Protein AF-A0A1N6FRN6-F1 (afdb_monomer_lite)

Sequence (161 aa):
MKNYMFVLVLFGLIVSCGPSDRQEEKLKDLIAEWKNTSEKVADLSEQLGNQMYLLETKKEENGTTEMIPIRFQGEESNCETAYKTLREDIDEFIAVWKENSLKVDQLTNNMAIGKWTVEDDENLKALDLEVKERDVDIEQWLNQLEELKENCGINTDSSNS

Secondary structure (DSSP, 8-state):
--------------------HHHHHHHHHHHHHHHHHHHHHHHHHHHHHHHHHHHHHHHHHTT-----EEEETTEEEEHHHHHHHHHHHHHHHHHHHHHHHHHHHHHHHHHHTT---HHHHHHHHHHHHHHHHHHHHHHHHHHHHHHHHHHTT--------

Radius of gyration: 25.28 Å; chains: 1; bounding box: 98×22×58 Å

pLDDT: mean 85.56, std 17.91, range [32.53, 97.81]

Foldseek 3Di:
DDDDDDPPPPPPPPVLPFDDPVLVVLLVVLVVLLVVLVVLLVVLLVLLVVLLVLLVVVCVVVVHPDFAWFQAPNHIDTLNVLSVVLNVVSVVVVVVSVVLVVLSVVLVVCNVVRNDDPVSVVSSVVSVVVSVVSVVVSVVSVVRSVVSCVRSVVDPPPPDD

Structure (mmCIF, N/CA/C/O backbone):
data_AF-A0A1N6FRN6-F1
#
_entry.id   AF-A0A1N6FRN6-F1
#
loop_
_atom_site.group_PDB
_atom_site.id
_atom_site.type_symbol
_atom_site.label_atom_id
_atom_site.label_alt_id
_atom_site.label_comp_id
_atom_site.label_asym_id
_atom_site.label_entity_id
_atom_site.label_seq_id
_atom_site.pdbx_PDB_ins_code
_atom_site.Cartn_x
_atom_site.Cartn_y
_atom_site.Cartn_z
_atom_site.occupancy
_atom_site.B_iso_or_equiv
_atom_site.auth_seq_id
_atom_site.auth_comp_id
_atom_site.auth_asym_id
_atom_site.auth_atom_id
_atom_site.pdbx_PDB_model_num
ATOM 1 N N . MET A 1 1 ? 64.580 -2.198 -25.293 1.00 41.72 1 MET A N 1
ATOM 2 C CA . MET A 1 1 ? 63.717 -1.505 -26.273 1.00 41.72 1 MET A CA 1
ATOM 3 C C . MET A 1 1 ? 62.300 -2.018 -26.095 1.00 41.72 1 MET A C 1
ATOM 5 O O . MET A 1 1 ? 62.121 -3.217 -25.944 1.00 41.72 1 MET A O 1
ATOM 9 N N . LYS A 1 2 ? 61.354 -1.083 -25.974 1.00 39.62 2 LYS A N 1
ATOM 10 C CA . LYS A 1 2 ? 59.921 -1.296 -25.731 1.00 39.62 2 LYS A CA 1
ATOM 11 C C . LYS A 1 2 ? 59.286 -2.051 -26.905 1.00 39.62 2 LYS A C 1
ATOM 13 O O . LYS A 1 2 ? 59.706 -1.811 -28.030 1.00 39.62 2 LYS A O 1
ATOM 18 N N . ASN A 1 3 ? 58.308 -2.914 -26.622 1.00 41.12 3 ASN A N 1
ATOM 19 C CA . ASN A 1 3 ? 57.075 -3.106 -27.403 1.00 41.12 3 ASN A CA 1
ATOM 20 C C . ASN A 1 3 ? 56.287 -4.289 -26.832 1.00 41.12 3 ASN A C 1
ATOM 22 O O . ASN A 1 3 ? 56.287 -5.388 -27.374 1.00 41.12 3 ASN A O 1
ATOM 26 N N . TYR A 1 4 ? 55.591 -4.036 -25.730 1.00 48.34 4 TYR A N 1
ATOM 27 C CA . TYR A 1 4 ? 54.343 -4.727 -25.462 1.00 48.34 4 TYR A CA 1
ATOM 28 C C . TYR A 1 4 ? 53.267 -3.669 -25.349 1.00 48.34 4 TYR A C 1
ATOM 30 O O . TYR A 1 4 ? 53.474 -2.649 -24.693 1.00 48.34 4 TYR A O 1
ATOM 38 N N . MET A 1 5 ? 52.156 -3.974 -26.007 1.00 38.47 5 MET A N 1
ATOM 39 C CA . MET A 1 5 ? 50.782 -3.653 -25.641 1.00 38.47 5 MET A CA 1
ATOM 40 C C . MET A 1 5 ? 50.040 -3.146 -26.872 1.00 38.47 5 MET A C 1
ATOM 42 O O . MET A 1 5 ? 50.035 -1.965 -27.206 1.00 38.47 5 MET A O 1
ATOM 46 N N . PHE A 1 6 ? 49.433 -4.114 -27.559 1.00 43.31 6 PHE A N 1
ATOM 47 C CA . PHE A 1 6 ? 48.294 -3.893 -28.432 1.00 43.31 6 PHE A CA 1
ATOM 48 C C . PHE A 1 6 ? 47.250 -3.093 -27.653 1.00 43.31 6 PHE A C 1
ATOM 50 O O . PHE A 1 6 ? 46.587 -3.619 -26.762 1.00 43.31 6 PHE A O 1
ATOM 57 N N . VAL A 1 7 ? 47.124 -1.813 -27.977 1.00 45.44 7 VAL A N 1
ATOM 58 C CA . VAL A 1 7 ? 45.988 -1.008 -27.556 1.00 45.44 7 VAL A CA 1
ATOM 59 C C . VAL A 1 7 ? 44.886 -1.252 -28.585 1.00 45.44 7 VAL A C 1
ATOM 61 O O . VAL A 1 7 ? 44.817 -0.595 -29.620 1.00 45.44 7 VAL A O 1
ATOM 64 N N . LEU A 1 8 ? 44.039 -2.244 -28.312 1.00 45.78 8 LEU A N 1
ATOM 65 C CA . LEU A 1 8 ? 42.718 -2.354 -28.922 1.00 45.78 8 LEU A CA 1
ATOM 66 C C . LEU A 1 8 ? 41.799 -1.355 -28.207 1.00 45.78 8 LEU A C 1
ATOM 68 O O . LEU A 1 8 ? 41.116 -1.701 -27.247 1.00 45.78 8 LEU A O 1
ATOM 72 N N . VAL A 1 9 ? 41.797 -0.095 -28.656 1.00 49.19 9 VAL A N 1
ATOM 73 C CA . VAL A 1 9 ? 40.682 0.816 -28.361 1.00 49.19 9 VAL A CA 1
ATOM 74 C C . VAL A 1 9 ? 39.540 0.440 -29.299 1.00 49.19 9 VAL A C 1
ATOM 76 O O . VAL A 1 9 ? 39.428 0.952 -30.407 1.00 49.19 9 VAL A O 1
ATOM 79 N N . LEU A 1 10 ? 38.708 -0.493 -28.850 1.00 46.06 10 LEU A N 1
ATOM 80 C CA . LEU A 1 10 ? 37.373 -0.739 -29.393 1.00 46.06 10 LEU A CA 1
ATOM 81 C C . LEU A 1 10 ? 36.371 -0.744 -28.230 1.00 46.06 10 LEU A C 1
ATOM 83 O O . LEU A 1 10 ? 35.651 -1.705 -27.998 1.00 46.06 10 LEU A O 1
ATOM 87 N N . PHE A 1 11 ? 36.347 0.355 -27.474 1.00 52.31 11 PHE A N 1
ATOM 88 C CA . PHE A 1 11 ? 35.218 0.724 -26.620 1.00 52.31 11 PHE A CA 1
ATOM 89 C C . PHE A 1 11 ? 34.587 1.970 -27.228 1.00 52.31 11 PHE A C 1
ATOM 91 O O . PHE A 1 11 ? 35.121 3.069 -27.106 1.00 52.31 11 PHE A O 1
ATOM 98 N N . GLY A 1 12 ? 33.493 1.779 -27.957 1.00 47.41 12 GLY A N 1
ATOM 99 C CA . GLY A 1 12 ? 32.811 2.887 -28.621 1.00 47.41 12 GLY A CA 1
ATOM 100 C C . GLY A 1 12 ? 31.805 2.488 -29.691 1.00 47.41 12 GLY A C 1
ATOM 101 O O . GLY A 1 12 ? 31.543 3.275 -30.589 1.00 47.41 12 GLY A O 1
ATOM 102 N N . LEU A 1 13 ? 31.244 1.283 -29.621 1.00 40.06 13 LEU A N 1
ATOM 103 C CA . LEU A 1 13 ? 29.972 0.980 -30.266 1.00 40.06 13 LEU A CA 1
ATOM 104 C C . LEU A 1 13 ? 28.983 0.725 -29.136 1.00 40.06 13 LEU A C 1
ATOM 106 O O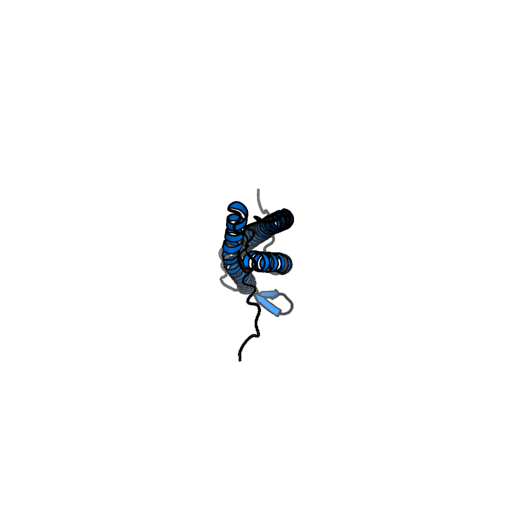 . LEU A 1 13 ? 28.648 -0.415 -28.829 1.00 40.06 13 LEU A O 1
ATOM 110 N N . ILE A 1 14 ? 28.558 1.807 -28.475 1.00 50.56 14 ILE A N 1
ATOM 111 C CA . ILE A 1 14 ? 27.285 1.790 -27.755 1.00 50.56 14 ILE A CA 1
ATOM 112 C C . ILE A 1 14 ? 26.255 1.684 -28.871 1.00 50.56 14 ILE A C 1
ATOM 114 O O . ILE A 1 14 ? 25.822 2.681 -29.447 1.00 50.56 14 ILE A O 1
ATOM 118 N N . VAL A 1 15 ? 25.966 0.451 -29.275 1.00 47.38 15 VAL A N 1
ATOM 119 C CA . VAL A 1 15 ? 24.797 0.169 -30.083 1.00 47.38 15 VAL A CA 1
ATOM 120 C C . VAL A 1 15 ? 23.640 0.531 -29.163 1.00 47.38 15 VAL A C 1
ATOM 122 O O . VAL A 1 15 ? 23.282 -0.227 -28.270 1.00 47.38 15 VAL A O 1
ATOM 125 N N . SER A 1 16 ? 23.143 1.756 -29.319 1.00 46.19 16 SER A N 1
ATOM 126 C CA . SER A 1 16 ? 21.850 2.222 -28.831 1.00 46.19 16 SER A CA 1
ATOM 127 C C . SER A 1 16 ? 20.770 1.395 -29.539 1.00 46.19 16 SER A C 1
ATOM 129 O O . SER A 1 16 ? 20.013 1.903 -30.362 1.00 46.19 16 SER A O 1
ATOM 131 N N . CYS A 1 17 ? 20.749 0.088 -29.282 1.00 62.12 17 CYS A N 1
ATOM 132 C CA . CYS A 1 17 ? 19.534 -0.687 -29.400 1.00 62.12 17 CYS A CA 1
ATOM 133 C C . CYS A 1 17 ? 18.620 -0.121 -28.319 1.00 62.12 17 CYS A C 1
ATOM 135 O O . CYS A 1 17 ? 19.016 -0.068 -27.155 1.00 62.12 17 CYS A O 1
ATOM 137 N N . GLY A 1 18 ? 17.452 0.375 -28.721 1.00 66.31 18 GLY A N 1
ATOM 138 C CA . GLY A 1 18 ? 16.421 0.764 -27.769 1.00 66.31 18 GLY A CA 1
ATOM 139 C C . GLY A 1 18 ? 16.031 -0.407 -26.853 1.00 66.31 18 GLY A C 1
ATOM 140 O O . GLY A 1 18 ? 16.562 -1.516 -26.993 1.00 66.31 18 GLY A O 1
ATOM 141 N N . PRO A 1 19 ? 15.103 -0.169 -25.920 1.00 83.00 19 PRO A N 1
ATOM 142 C CA . PRO A 1 19 ? 14.594 -1.211 -25.048 1.00 83.00 19 PRO A CA 1
ATOM 143 C C . PRO A 1 19 ? 14.162 -2.440 -25.852 1.00 83.00 19 PRO A C 1
ATOM 145 O O . PRO A 1 19 ? 13.591 -2.328 -26.937 1.00 83.00 19 PRO A O 1
ATOM 148 N N . SER A 1 20 ? 14.462 -3.619 -25.322 1.00 89.31 20 SER A N 1
ATOM 149 C CA . SER A 1 20 ? 14.006 -4.881 -25.901 1.00 89.31 20 SER A CA 1
ATOM 150 C C . SER A 1 20 ? 12.528 -5.127 -25.596 1.00 89.31 20 SER A C 1
ATOM 152 O O . SER A 1 20 ? 12.051 -4.746 -24.528 1.00 89.31 20 SER A O 1
ATOM 154 N N . ASP A 1 21 ? 11.840 -5.879 -26.459 1.00 90.75 21 ASP A N 1
ATOM 155 C CA . ASP A 1 21 ? 10.442 -6.294 -26.244 1.00 90.75 21 ASP A CA 1
ATOM 156 C C . ASP A 1 21 ? 10.233 -6.945 -24.865 1.00 90.75 21 ASP A C 1
ATOM 158 O O . ASP A 1 21 ? 9.223 -6.731 -24.202 1.00 90.75 21 ASP A O 1
ATOM 162 N N . ARG A 1 22 ? 11.234 -7.694 -24.383 1.00 90.94 22 ARG A N 1
ATOM 163 C CA . ARG A 1 22 ? 11.207 -8.321 -23.056 1.00 90.94 22 ARG A CA 1
ATOM 164 C C . ARG A 1 22 ? 11.246 -7.302 -21.913 1.00 90.94 22 ARG A C 1
ATOM 166 O O . ARG A 1 22 ? 10.676 -7.559 -20.857 1.00 90.94 22 ARG A O 1
ATOM 173 N N . GLN A 1 23 ? 11.976 -6.199 -22.068 1.00 92.38 23 GLN A N 1
ATOM 174 C CA . GLN A 1 23 ? 11.991 -5.120 -21.074 1.00 92.38 23 GLN A CA 1
ATOM 175 C C . GLN A 1 23 ? 10.663 -4.362 -21.095 1.00 92.38 23 GLN A C 1
ATOM 177 O O . GLN A 1 23 ? 10.143 -4.030 -20.034 1.00 92.38 23 GLN A O 1
ATOM 182 N N . GLU A 1 24 ? 10.090 -4.152 -22.281 1.00 94.06 24 GLU A N 1
ATOM 183 C CA . GLU A 1 24 ? 8.776 -3.528 -22.432 1.00 94.06 24 GLU A CA 1
ATOM 184 C C . GLU A 1 24 ? 7.666 -4.362 -21.777 1.00 94.06 24 GLU A C 1
ATOM 186 O O . GLU A 1 24 ? 6.850 -3.819 -21.037 1.00 94.06 24 GLU A O 1
ATOM 191 N N . GLU A 1 25 ? 7.653 -5.679 -21.999 1.00 95.69 25 GLU A N 1
ATOM 192 C CA . GLU A 1 25 ? 6.685 -6.600 -21.390 1.00 95.69 25 GLU A CA 1
ATOM 193 C C . GLU A 1 25 ? 6.770 -6.579 -19.860 1.00 95.69 25 GLU A C 1
ATOM 195 O O . GLU A 1 25 ? 5.774 -6.328 -19.191 1.00 95.69 25 GLU A O 1
ATOM 200 N N . LYS A 1 26 ? 7.978 -6.705 -19.300 1.00 95.81 26 LYS A N 1
ATOM 201 C CA . LYS A 1 26 ? 8.175 -6.639 -17.845 1.00 95.81 26 LYS A CA 1
ATOM 202 C C . LYS A 1 26 ? 7.732 -5.317 -17.234 1.00 95.81 26 LYS A C 1
ATOM 204 O O . LYS A 1 26 ? 7.206 -5.305 -16.128 1.00 95.81 26 LYS A O 1
ATOM 209 N N . LEU A 1 27 ? 7.983 -4.200 -17.916 1.00 97.19 27 LEU A N 1
ATOM 210 C CA . LEU A 1 27 ? 7.545 -2.898 -17.429 1.00 97.19 27 LEU A CA 1
ATOM 211 C C . LEU A 1 27 ? 6.017 -2.774 -17.475 1.00 97.19 27 LEU A C 1
ATOM 213 O O . LEU A 1 27 ? 5.434 -2.205 -16.559 1.00 97.19 27 LEU A O 1
ATOM 217 N N . LYS A 1 28 ? 5.358 -3.324 -18.502 1.00 97.25 28 LYS A N 1
ATOM 218 C CA . LYS A 1 28 ? 3.889 -3.377 -18.564 1.00 97.25 28 LYS A CA 1
ATOM 219 C C . LYS A 1 28 ? 3.305 -4.198 -17.420 1.00 97.25 28 LYS A C 1
ATOM 221 O O . LYS A 1 28 ? 2.354 -3.732 -16.795 1.00 97.25 28 LYS A O 1
ATOM 226 N N . ASP A 1 29 ? 3.886 -5.362 -17.141 1.00 97.44 29 ASP A N 1
ATOM 227 C CA . ASP A 1 29 ? 3.473 -6.210 -16.020 1.00 97.44 29 ASP A CA 1
ATOM 228 C C . ASP A 1 29 ? 3.653 -5.464 -14.694 1.00 97.44 29 ASP A C 1
ATOM 230 O O . ASP A 1 29 ? 2.690 -5.328 -13.940 1.00 97.44 29 ASP A O 1
ATOM 234 N N . LEU A 1 30 ? 4.828 -4.857 -14.470 1.00 97.56 30 LEU A N 1
ATOM 235 C CA . LEU A 1 30 ? 5.083 -4.035 -13.286 1.00 97.56 30 LEU A CA 1
ATOM 236 C C . LEU A 1 30 ? 4.042 -2.919 -13.135 1.00 97.56 30 LEU A C 1
ATOM 238 O O . LEU A 1 30 ? 3.500 -2.743 -12.053 1.00 97.56 30 LEU A O 1
ATOM 242 N N . ILE A 1 31 ? 3.741 -2.159 -14.194 1.00 97.81 31 ILE A N 1
ATOM 243 C CA . ILE A 1 31 ? 2.757 -1.063 -14.139 1.00 97.81 31 ILE A CA 1
ATOM 244 C C . ILE A 1 31 ? 1.364 -1.588 -13.773 1.00 97.81 31 ILE A C 1
ATOM 246 O O . ILE A 1 31 ? 0.641 -0.941 -13.012 1.00 97.81 31 ILE A O 1
ATOM 250 N N . ALA A 1 32 ? 0.969 -2.740 -14.319 1.00 97.44 32 ALA A N 1
ATOM 251 C CA . ALA A 1 32 ? -0.323 -3.344 -14.026 1.00 97.44 32 ALA A CA 1
ATOM 252 C C . ALA A 1 32 ? -0.418 -3.779 -12.557 1.00 97.44 32 ALA A C 1
ATOM 254 O O . ALA A 1 32 ? -1.399 -3.445 -11.888 1.00 97.44 32 ALA A O 1
ATOM 255 N N . GLU A 1 33 ? 0.606 -4.466 -12.046 1.00 96.56 33 GLU A N 1
ATOM 256 C CA . GLU A 1 33 ? 0.661 -4.875 -10.642 1.00 96.56 33 GLU A CA 1
ATOM 257 C C . GLU A 1 33 ? 0.735 -3.650 -9.714 1.00 96.56 33 GLU A C 1
ATOM 259 O O . GLU A 1 33 ? -0.054 -3.543 -8.780 1.00 96.56 33 GLU A O 1
ATOM 264 N N . TRP A 1 34 ? 1.568 -2.655 -10.038 1.00 97.31 34 TRP A N 1
ATOM 265 C CA . TRP A 1 34 ? 1.696 -1.407 -9.278 1.00 97.31 34 TRP A CA 1
ATOM 266 C C . TRP A 1 34 ? 0.363 -0.672 -9.145 1.00 97.31 34 TRP A C 1
ATOM 268 O O . TRP A 1 34 ? -0.001 -0.197 -8.065 1.00 97.31 34 TRP A O 1
ATOM 278 N N . LYS A 1 35 ? -0.394 -0.585 -10.245 1.00 96.44 35 LYS A N 1
ATOM 279 C CA . LYS A 1 35 ? -1.727 0.018 -10.251 1.00 96.44 35 LYS A CA 1
ATOM 280 C C . LYS A 1 35 ? -2.691 -0.762 -9.357 1.00 96.44 35 LYS A C 1
ATOM 282 O O . LYS A 1 35 ? -3.388 -0.148 -8.557 1.00 96.44 35 LYS A O 1
ATOM 287 N N . ASN A 1 36 ? -2.707 -2.087 -9.469 1.00 96.38 36 ASN A N 1
ATOM 288 C CA . ASN A 1 36 ? -3.558 -2.947 -8.649 1.00 96.38 36 ASN A CA 1
ATOM 289 C C . ASN A 1 36 ? -3.251 -2.787 -7.149 1.00 96.38 36 ASN A C 1
ATOM 291 O O . ASN A 1 36 ? -4.156 -2.555 -6.353 1.00 96.38 36 ASN A O 1
ATOM 295 N N . THR A 1 37 ? -1.977 -2.828 -6.761 1.00 95.75 37 THR A N 1
ATOM 296 C CA . THR A 1 37 ? -1.545 -2.613 -5.372 1.00 95.75 37 THR A CA 1
ATOM 297 C C . THR A 1 37 ? -1.919 -1.211 -4.877 1.00 95.75 37 THR A C 1
ATOM 299 O O . THR A 1 37 ? -2.414 -1.060 -3.760 1.00 95.75 37 THR A O 1
ATOM 302 N N . SER A 1 38 ? -1.789 -0.186 -5.729 1.00 96.56 38 SER A N 1
ATOM 303 C CA . SER A 1 38 ? -2.216 1.185 -5.406 1.00 96.56 38 SER A CA 1
ATOM 304 C C . SER A 1 38 ? -3.723 1.280 -5.138 1.00 96.56 38 SER A C 1
ATOM 306 O O . SER A 1 38 ? -4.138 1.964 -4.204 1.00 96.56 38 SER A O 1
ATOM 308 N N . GLU A 1 39 ? -4.544 0.592 -5.935 1.00 96.50 39 GLU A N 1
ATOM 309 C CA . GLU A 1 39 ? -6.001 0.544 -5.753 1.00 96.50 39 GLU A CA 1
ATOM 310 C C . GLU A 1 39 ? -6.381 -0.161 -4.444 1.00 96.50 39 GLU A C 1
ATOM 312 O O . GLU A 1 39 ? -7.183 0.379 -3.682 1.00 96.50 39 GLU A O 1
ATOM 317 N N . LYS A 1 40 ? -5.755 -1.305 -4.129 1.00 95.75 40 LYS A N 1
ATOM 318 C CA . LYS A 1 40 ? -5.986 -2.019 -2.859 1.00 95.75 40 LYS A CA 1
ATOM 319 C C . LYS A 1 40 ? -5.674 -1.146 -1.641 1.00 95.75 40 LYS A C 1
ATOM 321 O O . LYS A 1 40 ? -6.435 -1.135 -0.679 1.00 95.75 40 LYS A O 1
ATOM 326 N N . VAL A 1 41 ? -4.562 -0.410 -1.670 1.00 95.62 41 VAL A N 1
ATOM 327 C CA . VAL A 1 41 ? -4.148 0.447 -0.545 1.00 95.62 41 VAL A CA 1
ATOM 328 C C . VAL A 1 41 ? -5.066 1.651 -0.398 1.00 95.62 41 VAL A C 1
ATOM 330 O O . VAL A 1 41 ? -5.382 2.043 0.725 1.00 95.62 41 VAL A O 1
ATOM 333 N N . ALA A 1 42 ? -5.503 2.241 -1.512 1.00 95.19 42 ALA A N 1
ATOM 334 C CA . ALA A 1 42 ? -6.462 3.337 -1.480 1.00 95.19 42 ALA A CA 1
ATOM 335 C C . ALA A 1 42 ? -7.785 2.894 -0.837 1.00 95.19 42 ALA A C 1
ATOM 337 O O . ALA A 1 42 ? -8.266 3.569 0.073 1.00 95.19 42 ALA A O 1
ATOM 338 N N . ASP A 1 43 ? -8.311 1.736 -1.246 1.00 96.19 43 ASP A N 1
ATOM 339 C CA . ASP A 1 43 ? -9.522 1.146 -0.669 1.00 96.19 43 ASP A CA 1
ATOM 340 C C . ASP A 1 43 ? -9.345 0.833 0.825 1.00 96.19 43 ASP A C 1
ATOM 342 O O . ASP A 1 43 ? -10.153 1.250 1.652 1.00 96.19 43 ASP A O 1
ATOM 346 N N . LEU A 1 44 ? -8.236 0.195 1.209 1.00 96.19 44 LEU A N 1
ATOM 347 C CA . LEU A 1 44 ? -7.910 -0.077 2.610 1.00 96.19 44 LEU A CA 1
ATOM 348 C C . LEU A 1 44 ? -7.845 1.211 3.453 1.00 96.19 44 LEU A C 1
ATOM 350 O O . LEU A 1 44 ? -8.407 1.266 4.548 1.00 96.19 44 LEU A O 1
ATOM 354 N N . SER A 1 45 ? -7.183 2.256 2.946 1.00 96.44 45 SER A N 1
ATOM 355 C CA . SER A 1 45 ? -7.056 3.550 3.629 1.00 96.44 45 SER A CA 1
ATOM 356 C C . SER A 1 45 ? -8.412 4.240 3.806 1.00 96.44 45 SER A C 1
ATOM 358 O O . SER A 1 45 ? -8.673 4.823 4.863 1.00 96.44 45 SER A O 1
ATOM 360 N N . GLU A 1 46 ? -9.287 4.150 2.801 1.00 96.06 46 GLU A N 1
ATOM 361 C CA . GLU A 1 46 ? -10.661 4.652 2.862 1.00 96.06 46 GLU A CA 1
ATOM 362 C C . GLU A 1 46 ? -11.492 3.870 3.883 1.00 96.06 46 GLU A C 1
ATOM 364 O O . GLU A 1 46 ? -12.111 4.468 4.767 1.00 96.06 46 GLU A O 1
ATOM 369 N N . GLN A 1 47 ? -11.469 2.536 3.819 1.00 95.38 47 GLN A N 1
ATOM 370 C CA . GLN A 1 47 ? -12.181 1.685 4.768 1.00 95.38 47 GLN A CA 1
ATOM 371 C C . GLN A 1 47 ? -11.752 1.967 6.209 1.00 95.38 47 GLN A C 1
ATOM 373 O O . GLN A 1 47 ? -12.606 2.104 7.085 1.00 95.38 47 GLN A O 1
ATOM 378 N N . LEU A 1 48 ? -10.448 2.089 6.456 1.00 95.50 48 LEU A N 1
ATOM 379 C CA . LEU A 1 48 ? -9.910 2.422 7.768 1.00 95.50 48 LEU A CA 1
ATOM 380 C C . LEU A 1 48 ? -10.393 3.796 8.249 1.00 95.50 48 LEU A C 1
ATOM 382 O O . LEU A 1 48 ? -10.858 3.919 9.381 1.00 95.50 48 LEU A O 1
ATOM 386 N N . GLY A 1 49 ? -10.346 4.811 7.381 1.00 94.38 49 GLY A N 1
ATOM 387 C CA . GLY A 1 49 ? -10.862 6.146 7.692 1.00 94.38 49 GLY A CA 1
ATOM 388 C C . GLY A 1 49 ? -12.349 6.130 8.059 1.00 94.38 49 GLY A C 1
ATOM 389 O O . GLY A 1 49 ? -12.748 6.734 9.054 1.00 94.38 49 GLY A O 1
ATOM 390 N N . ASN A 1 50 ? -13.156 5.366 7.319 1.00 94.44 50 ASN A N 1
ATOM 391 C CA . ASN A 1 50 ? -14.577 5.187 7.608 1.00 94.44 50 ASN A CA 1
ATOM 392 C C . ASN A 1 50 ? -14.807 4.524 8.977 1.00 94.44 50 ASN A C 1
ATOM 394 O O . ASN A 1 50 ? -15.679 4.959 9.727 1.00 94.44 50 ASN A O 1
ATOM 398 N N . GLN A 1 51 ? -14.017 3.509 9.342 1.00 92.75 51 GLN A N 1
ATOM 399 C CA . GLN A 1 51 ? -14.140 2.850 10.650 1.00 92.75 51 GLN A CA 1
ATOM 400 C C . GLN A 1 51 ? -13.739 3.760 11.812 1.00 92.75 51 GLN A C 1
ATOM 402 O O . GLN A 1 51 ? -14.435 3.802 12.827 1.00 92.75 51 GLN A O 1
ATOM 407 N N . MET A 1 52 ? -12.661 4.530 11.656 1.00 92.62 52 MET A N 1
ATOM 408 C CA . MET A 1 52 ? -12.247 5.517 12.656 1.00 92.62 52 MET A CA 1
ATOM 409 C C . MET A 1 52 ? -13.328 6.583 12.870 1.00 92.62 52 MET A C 1
ATOM 411 O O . MET A 1 52 ? -13.664 6.895 14.010 1.00 92.62 52 MET A O 1
ATOM 415 N N . TYR A 1 53 ? -13.944 7.072 11.791 1.00 92.38 53 TYR A N 1
ATOM 416 C CA . TYR A 1 53 ? -15.056 8.019 11.876 1.00 92.38 53 TYR A CA 1
ATOM 417 C C . TYR A 1 53 ? -16.284 7.434 12.599 1.00 92.38 53 TYR A C 1
ATOM 419 O O . TYR A 1 53 ? -16.895 8.094 13.444 1.00 92.38 53 TYR A O 1
ATOM 427 N N . LEU A 1 54 ? -16.643 6.179 12.305 1.00 91.19 54 LEU A N 1
ATOM 428 C CA . LEU A 1 54 ? -17.746 5.493 12.984 1.00 91.19 54 LEU A CA 1
ATOM 429 C C . LEU A 1 54 ? -17.459 5.279 14.477 1.00 91.19 54 LEU A C 1
ATOM 431 O O . LEU A 1 54 ? -18.366 5.433 15.297 1.00 91.19 54 LEU A O 1
ATOM 435 N N . LEU A 1 55 ? -16.210 4.966 14.842 1.00 90.12 55 LEU A N 1
ATOM 436 C CA . LEU A 1 55 ? -15.784 4.858 16.239 1.00 90.12 55 LEU A CA 1
ATOM 437 C C . LEU A 1 55 ? -15.995 6.179 16.985 1.00 90.12 55 LEU A C 1
ATOM 439 O O . LEU A 1 55 ? -16.589 6.190 18.063 1.00 90.12 55 LEU A O 1
ATOM 443 N N . GLU A 1 56 ? -15.529 7.283 16.402 1.00 88.38 56 GLU A N 1
ATOM 444 C CA . GLU A 1 56 ? -15.678 8.624 16.972 1.00 88.38 56 GLU A CA 1
ATOM 445 C C . GLU A 1 56 ? -17.156 8.989 17.143 1.00 88.38 56 GLU A C 1
ATOM 447 O O . GLU A 1 56 ? -17.581 9.357 18.239 1.00 88.38 56 GLU A O 1
ATOM 452 N N . THR A 1 57 ? -17.966 8.768 16.106 1.00 87.44 57 THR A N 1
ATOM 453 C CA . THR A 1 57 ? -19.409 9.054 16.133 1.00 87.44 57 THR A CA 1
ATOM 454 C C . THR A 1 57 ? -20.124 8.259 17.231 1.00 87.44 57 THR A C 1
ATOM 456 O O . THR A 1 57 ? -20.873 8.820 18.030 1.00 87.44 57 THR A O 1
ATOM 459 N N . LYS A 1 58 ? -19.842 6.956 17.354 1.00 85.06 58 LYS A N 1
ATOM 460 C CA . LYS A 1 58 ? -20.437 6.089 18.387 1.00 85.06 58 LYS A CA 1
ATOM 461 C C . LYS A 1 58 ? -20.079 6.541 19.807 1.00 85.06 58 LYS A C 1
ATOM 463 O O . LYS A 1 58 ? -20.873 6.367 20.734 1.00 85.06 58 LYS A O 1
ATOM 468 N N . LYS A 1 59 ? -18.885 7.101 20.009 1.00 84.69 59 LYS A N 1
ATOM 469 C CA . LYS A 1 59 ? -18.462 7.653 21.305 1.00 84.69 59 LYS A CA 1
ATOM 470 C C . LYS A 1 59 ? -19.206 8.936 21.649 1.00 84.69 59 LYS A C 1
ATOM 472 O O . LYS A 1 59 ? -19.670 9.080 22.782 1.00 84.69 59 LYS A O 1
ATOM 477 N N . GLU A 1 60 ? -19.370 9.820 20.668 1.00 84.62 60 GLU A N 1
ATOM 478 C CA . GLU A 1 60 ? -20.155 11.046 20.812 1.00 84.62 60 GLU A CA 1
ATOM 479 C C . GLU A 1 60 ? -21.623 10.743 21.143 1.00 84.62 60 GLU A C 1
ATOM 481 O O . GLU A 1 60 ? -22.161 11.301 22.100 1.00 84.62 60 GLU A O 1
ATOM 486 N N . GLU A 1 61 ? -22.250 9.802 20.429 1.00 85.31 61 GLU A N 1
ATOM 487 C CA . GLU A 1 61 ? -23.642 9.385 20.661 1.00 85.31 61 GLU A CA 1
ATOM 488 C C . GLU A 1 61 ? -23.864 8.789 22.058 1.00 85.31 61 GLU A C 1
ATOM 490 O O . GLU A 1 61 ? -24.873 9.068 22.708 1.00 85.31 61 GLU A O 1
ATOM 495 N N . ASN A 1 62 ? -22.906 7.999 22.551 1.00 81.75 62 ASN A N 1
ATOM 496 C CA . ASN A 1 62 ? -22.959 7.409 23.890 1.00 81.75 62 ASN A CA 1
ATOM 497 C C . ASN A 1 62 ? -22.506 8.374 24.999 1.00 81.75 62 ASN A C 1
ATOM 499 O O . ASN A 1 62 ? -22.521 8.006 26.175 1.00 81.75 62 ASN A O 1
ATOM 503 N N . GLY A 1 63 ? -22.089 9.596 24.647 1.00 80.00 63 GLY A N 1
ATOM 504 C CA . GLY A 1 63 ? -21.619 10.602 25.596 1.00 80.00 63 GLY A CA 1
ATOM 505 C C . GLY A 1 63 ? -20.381 10.173 26.387 1.00 80.00 63 GLY A C 1
ATOM 506 O O . GLY A 1 63 ? -20.207 10.611 27.524 1.00 80.00 63 GLY A O 1
ATOM 507 N N . THR A 1 64 ? -19.537 9.306 25.817 1.00 78.00 64 THR A N 1
ATOM 508 C CA . THR A 1 64 ? -18.328 8.795 26.471 1.00 78.00 64 THR A CA 1
ATOM 509 C C . THR A 1 64 ? -17.074 9.203 25.714 1.00 78.00 64 THR A C 1
ATOM 511 O O . THR A 1 64 ? -16.987 9.099 24.495 1.00 78.00 64 THR A O 1
ATOM 514 N N . THR A 1 65 ? -16.058 9.645 26.448 1.00 77.81 65 THR A N 1
ATOM 515 C CA . THR A 1 65 ? -14.711 9.861 25.905 1.00 77.81 65 THR A CA 1
ATOM 516 C C . THR A 1 65 ? -13.786 8.680 26.188 1.00 77.81 65 THR A C 1
ATOM 518 O O . THR A 1 65 ? -12.644 8.680 25.726 1.00 77.81 65 THR A O 1
ATOM 521 N N . GLU A 1 66 ? -14.251 7.688 26.953 1.00 82.12 66 GLU A N 1
ATOM 522 C CA . GLU A 1 66 ? -13.455 6.528 27.348 1.00 82.12 66 GLU A CA 1
ATOM 523 C C . GLU A 1 66 ? -13.058 5.693 26.129 1.00 82.12 66 GLU A C 1
ATOM 525 O O . GLU A 1 66 ? -13.797 5.604 25.148 1.00 82.12 66 GLU A O 1
ATOM 530 N N . MET A 1 67 ? -11.855 5.125 26.183 1.00 86.62 67 MET A N 1
ATOM 531 C CA . MET A 1 67 ? -11.344 4.245 25.133 1.00 86.62 67 MET A CA 1
ATOM 532 C C . MET A 1 67 ? -12.003 2.872 25.230 1.00 86.62 67 MET A C 1
ATOM 534 O O . MET A 1 67 ? -12.252 2.392 26.337 1.00 86.62 67 MET A O 1
ATOM 538 N N . ILE A 1 68 ? -12.260 2.233 24.088 1.00 86.31 68 ILE A N 1
ATOM 539 C CA . ILE A 1 68 ? -12.903 0.913 24.054 1.00 86.31 68 ILE A CA 1
ATOM 540 C C . ILE A 1 68 ? -11.820 -0.164 24.195 1.00 86.31 68 ILE A C 1
ATOM 542 O O . ILE A 1 68 ? -11.034 -0.330 23.260 1.00 86.31 68 ILE A O 1
ATOM 546 N N . PRO A 1 69 ? -11.740 -0.889 25.328 1.00 89.94 69 PRO A N 1
ATOM 547 C CA . PRO A 1 69 ? -10.716 -1.907 25.523 1.00 89.94 69 PRO A CA 1
ATOM 548 C C . PRO A 1 69 ? -10.978 -3.116 24.623 1.00 89.94 69 PRO A C 1
ATOM 550 O O . PRO A 1 69 ? -12.113 -3.584 24.517 1.00 89.94 69 PRO A O 1
ATOM 553 N N . ILE A 1 70 ? -9.919 -3.641 24.011 1.00 91.12 70 ILE A N 1
ATOM 554 C CA . ILE A 1 70 ? -9.961 -4.834 23.161 1.00 91.12 70 ILE A CA 1
ATOM 555 C C . ILE A 1 70 ? -8.737 -5.704 23.412 1.00 91.12 70 ILE A C 1
ATOM 557 O O . ILE A 1 70 ? -7.699 -5.226 23.871 1.00 91.12 70 ILE A O 1
ATOM 561 N N . ARG A 1 71 ? -8.838 -6.976 23.027 1.00 88.06 71 ARG A N 1
ATOM 562 C CA . ARG A 1 71 ? -7.669 -7.826 22.837 1.00 88.06 71 ARG A CA 1
ATOM 563 C C . ARG A 1 71 ? -7.396 -7.944 21.346 1.00 88.06 71 ARG A C 1
ATOM 565 O O . ARG A 1 71 ? -8.217 -8.507 20.635 1.00 88.06 71 ARG A O 1
ATOM 572 N N . PHE A 1 72 ? -6.266 -7.421 20.895 1.00 88.56 72 PHE A N 1
ATOM 573 C CA . PHE A 1 72 ? -5.893 -7.376 19.484 1.00 88.56 72 PHE A CA 1
ATOM 574 C C . PHE A 1 72 ? -4.546 -8.062 19.301 1.00 88.56 72 PHE A C 1
ATOM 576 O O . PHE A 1 72 ? -3.615 -7.791 20.060 1.00 88.56 72 PHE A O 1
ATOM 583 N N . GLN A 1 73 ? -4.458 -9.013 18.364 1.00 86.31 73 GLN A N 1
ATOM 584 C CA . GLN A 1 73 ? -3.222 -9.773 18.108 1.00 86.31 73 GLN A CA 1
ATOM 585 C C . GLN A 1 73 ? -2.620 -10.443 19.360 1.00 86.31 73 GLN A C 1
ATOM 587 O O . GLN A 1 73 ? -1.417 -10.665 19.476 1.00 86.31 73 GLN A O 1
ATOM 592 N N . GLY A 1 74 ? -3.475 -10.799 20.322 1.00 83.88 74 GLY A N 1
ATOM 593 C CA . GLY A 1 74 ? -3.076 -11.450 21.569 1.00 83.88 74 GLY A CA 1
ATOM 594 C C . GLY A 1 74 ? -2.710 -10.507 22.719 1.00 83.88 74 GLY A C 1
ATOM 595 O O . GLY A 1 74 ? -2.593 -11.008 23.845 1.00 83.88 74 GLY A O 1
ATOM 596 N N . GLU A 1 75 ? -2.639 -9.194 22.487 1.00 89.25 75 GLU A N 1
ATOM 597 C CA . GLU A 1 75 ? -2.286 -8.161 23.470 1.00 89.25 75 GLU A CA 1
ATOM 598 C C . GLU A 1 75 ? -3.499 -7.314 23.897 1.00 89.25 75 GLU A C 1
ATOM 600 O O . GLU A 1 75 ? -4.459 -7.147 23.146 1.00 89.25 75 GLU A O 1
ATOM 605 N N . GLU A 1 76 ? -3.473 -6.797 25.128 1.00 92.06 76 GLU A N 1
ATOM 606 C CA . GLU A 1 76 ? -4.479 -5.847 25.627 1.00 92.06 76 GLU A CA 1
ATOM 607 C C . GLU A 1 76 ? -4.220 -4.461 25.020 1.00 92.06 76 GLU A C 1
ATOM 609 O O . GLU A 1 76 ? -3.120 -3.921 25.140 1.00 92.06 76 GLU A O 1
ATOM 614 N N . SER A 1 77 ? -5.234 -3.875 24.389 1.00 94.12 77 SER A N 1
ATOM 615 C CA . SER A 1 77 ? -5.160 -2.578 23.711 1.00 94.12 77 SER A CA 1
ATOM 616 C C . SER A 1 77 ? -6.509 -1.845 23.796 1.00 94.12 77 SER A C 1
ATOM 618 O O . SER A 1 77 ? -7.381 -2.186 24.598 1.00 94.12 77 SER A O 1
ATOM 620 N N . ASN A 1 78 ? -6.691 -0.807 22.984 1.00 93.44 78 ASN A N 1
ATOM 621 C CA . ASN A 1 78 ? -7.982 -0.172 22.742 1.00 93.44 78 ASN A CA 1
ATOM 622 C C . ASN A 1 78 ? -8.186 0.122 21.253 1.00 93.44 78 ASN A C 1
ATOM 624 O O . ASN A 1 78 ? -7.217 0.257 20.503 1.00 93.44 78 ASN A O 1
ATOM 628 N N . CYS A 1 79 ? -9.449 0.237 20.848 1.00 92.50 79 CYS A N 1
ATOM 629 C CA . CYS A 1 79 ? -9.848 0.469 19.462 1.00 92.50 79 CYS A CA 1
ATOM 630 C C . CYS A 1 79 ? -9.155 1.676 18.833 1.00 92.50 79 CYS A C 1
ATOM 632 O O . CYS A 1 79 ? -8.595 1.566 17.749 1.00 92.50 79 CYS A O 1
ATOM 634 N N . GLU A 1 80 ? -9.152 2.819 19.515 1.00 92.69 80 GLU A N 1
ATOM 635 C CA . GLU A 1 80 ? -8.572 4.064 19.014 1.00 92.69 80 GLU A CA 1
ATOM 636 C C . GLU A 1 80 ? -7.078 3.917 18.729 1.00 92.69 80 GLU A C 1
ATOM 638 O O . GLU A 1 80 ? -6.591 4.349 17.688 1.00 92.69 80 GLU A O 1
ATOM 643 N N . THR A 1 81 ? -6.357 3.283 19.651 1.00 93.38 81 THR A N 1
ATOM 644 C CA . THR A 1 81 ? -4.917 3.051 19.527 1.00 93.38 81 THR A CA 1
ATOM 645 C C . THR A 1 81 ? -4.636 2.071 18.401 1.00 93.38 81 THR A C 1
ATOM 647 O O . THR A 1 81 ? -3.801 2.363 17.556 1.00 93.38 81 THR A O 1
ATOM 650 N N . ALA A 1 82 ? -5.358 0.952 18.338 1.00 94.75 82 ALA A N 1
ATOM 651 C CA . ALA A 1 82 ? -5.120 -0.066 17.324 1.00 94.75 82 ALA A CA 1
ATOM 652 C C . ALA A 1 82 ? -5.458 0.426 15.903 1.00 94.75 82 ALA A C 1
ATOM 654 O O . ALA A 1 82 ? -4.663 0.226 14.986 1.00 94.75 82 ALA A O 1
ATOM 655 N N . TYR A 1 83 ? -6.567 1.156 15.724 1.00 95.25 83 TYR A N 1
ATOM 656 C CA . TYR A 1 83 ? -6.877 1.813 14.449 1.00 95.25 83 TYR A CA 1
ATOM 657 C C . TYR A 1 83 ? -5.839 2.877 14.075 1.00 95.25 83 TYR A C 1
ATOM 659 O O . TYR A 1 83 ? -5.451 2.965 12.912 1.00 95.25 83 TYR A O 1
ATOM 667 N N . LYS A 1 84 ? -5.365 3.675 15.042 1.00 94.56 84 LYS A N 1
ATOM 668 C CA . LYS A 1 84 ? -4.331 4.689 14.799 1.00 94.56 84 LYS A CA 1
ATOM 669 C C . LYS A 1 84 ? -2.996 4.066 14.400 1.00 94.56 84 LYS A C 1
ATOM 671 O O . LYS A 1 84 ? -2.371 4.567 13.477 1.00 94.56 84 LYS A O 1
ATOM 676 N N . THR A 1 85 ? -2.578 2.985 15.052 1.00 95.50 85 THR A N 1
ATOM 677 C CA . THR A 1 85 ? -1.354 2.258 14.688 1.00 95.50 85 THR A CA 1
ATOM 678 C C . THR A 1 85 ? -1.461 1.687 13.279 1.00 95.50 85 THR A C 1
ATOM 680 O O . THR A 1 85 ? -0.595 1.958 12.457 1.00 95.50 85 THR A O 1
ATOM 683 N N . LEU A 1 86 ? -2.570 1.013 12.953 1.00 96.06 86 LEU A N 1
ATOM 684 C CA . LEU A 1 86 ? -2.795 0.512 11.595 1.00 96.06 86 LEU A CA 1
ATOM 685 C C . LEU A 1 86 ? -2.782 1.648 10.557 1.00 96.06 86 LEU A C 1
ATOM 687 O O . LEU A 1 86 ? -2.259 1.492 9.455 1.00 96.06 86 LEU A O 1
ATOM 691 N N . ARG A 1 87 ? -3.329 2.818 10.913 1.00 96.88 87 ARG A N 1
ATOM 692 C CA . ARG A 1 87 ? -3.306 4.011 10.059 1.00 96.88 87 ARG A CA 1
ATOM 693 C C . ARG A 1 87 ? -1.889 4.515 9.821 1.00 96.88 87 ARG A C 1
ATOM 695 O O . ARG A 1 87 ? -1.565 4.844 8.685 1.00 96.88 87 ARG A O 1
ATOM 702 N N . GLU A 1 88 ? -1.079 4.583 10.871 1.00 96.62 88 GLU A N 1
ATOM 703 C CA . GLU A 1 88 ? 0.321 5.006 10.795 1.00 96.62 88 GLU A CA 1
ATOM 704 C C . GLU A 1 88 ? 1.128 4.075 9.879 1.00 96.62 88 GLU A C 1
ATOM 706 O O . GLU A 1 88 ? 1.815 4.573 8.988 1.00 96.62 88 GLU A O 1
ATOM 711 N N . ASP A 1 89 ? 0.960 2.755 10.011 1.00 96.00 89 ASP A N 1
ATOM 712 C CA . ASP A 1 89 ? 1.639 1.758 9.169 1.00 96.00 89 ASP A CA 1
ATOM 713 C C . ASP A 1 89 ? 1.274 1.918 7.680 1.00 96.00 89 ASP A C 1
ATOM 715 O O . ASP A 1 89 ? 2.144 1.934 6.803 1.00 96.00 89 ASP A O 1
ATOM 719 N N . ILE A 1 90 ? -0.019 2.097 7.384 1.00 96.81 90 ILE A N 1
ATOM 720 C CA . ILE A 1 90 ? -0.508 2.308 6.014 1.00 96.81 90 ILE A CA 1
ATOM 721 C C . ILE A 1 90 ? -0.037 3.658 5.457 1.00 96.81 90 ILE A C 1
ATOM 723 O O . ILE A 1 90 ? 0.339 3.739 4.288 1.00 96.81 90 ILE A O 1
ATOM 727 N N . ASP A 1 91 ? -0.045 4.728 6.255 1.00 95.88 91 ASP A N 1
ATOM 728 C CA . ASP A 1 91 ? 0.395 6.054 5.808 1.00 95.88 91 ASP A CA 1
ATOM 729 C C . ASP A 1 91 ? 1.916 6.086 5.539 1.00 95.88 91 ASP A C 1
ATOM 731 O O . ASP A 1 91 ? 2.347 6.698 4.555 1.00 95.88 91 ASP A O 1
ATOM 735 N N . GLU A 1 92 ? 2.730 5.392 6.347 1.00 95.56 92 GLU A N 1
ATOM 736 C CA . GLU A 1 92 ? 4.167 5.208 6.088 1.00 95.56 92 GLU A CA 1
ATOM 737 C C . GLU A 1 92 ? 4.394 4.452 4.776 1.00 95.56 92 GLU A C 1
ATOM 739 O O . GLU A 1 92 ? 5.178 4.888 3.925 1.00 95.56 92 GLU A O 1
ATOM 744 N N . PHE A 1 93 ? 3.647 3.368 4.563 1.00 95.19 93 PHE A N 1
ATOM 745 C CA . PHE A 1 93 ? 3.672 2.646 3.299 1.00 95.19 93 PHE A CA 1
ATOM 746 C C . PHE A 1 93 ? 3.301 3.546 2.114 1.00 95.19 93 PHE A C 1
ATOM 748 O O . PHE A 1 93 ? 4.041 3.589 1.131 1.00 95.19 93 PHE A O 1
ATOM 755 N N . ILE A 1 94 ? 2.201 4.304 2.199 1.00 95.31 94 ILE A N 1
ATOM 756 C CA . ILE A 1 94 ? 1.749 5.206 1.127 1.00 95.31 94 ILE A CA 1
ATOM 757 C C . ILE A 1 94 ? 2.832 6.236 0.792 1.00 95.31 94 ILE A C 1
ATOM 759 O O . ILE A 1 94 ? 3.027 6.563 -0.384 1.00 95.31 94 ILE A O 1
ATOM 763 N N . ALA A 1 95 ? 3.547 6.752 1.796 1.00 94.88 95 ALA A N 1
ATOM 764 C CA . ALA A 1 95 ? 4.631 7.702 1.582 1.00 94.88 95 ALA A CA 1
ATOM 765 C C . ALA A 1 95 ? 5.762 7.086 0.741 1.00 94.88 95 ALA A C 1
ATOM 767 O O . ALA A 1 95 ? 6.139 7.659 -0.284 1.00 94.88 95 ALA A O 1
ATOM 768 N N . VAL A 1 96 ? 6.237 5.894 1.117 1.00 93.81 96 VAL A N 1
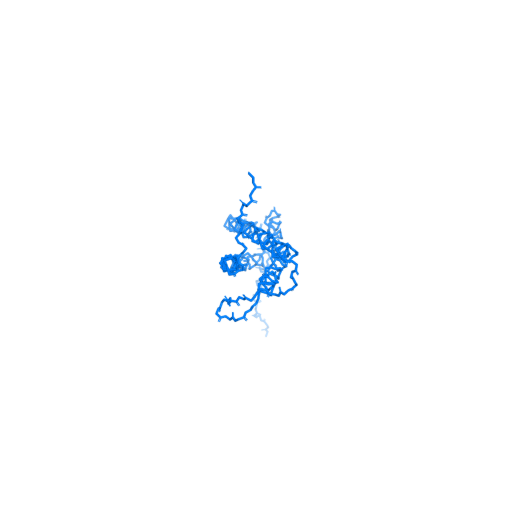ATOM 769 C CA . VAL A 1 96 ? 7.280 5.164 0.374 1.00 93.81 96 VAL A CA 1
ATOM 770 C C . VAL A 1 96 ? 6.793 4.777 -1.026 1.00 93.81 96 VAL A C 1
ATOM 772 O O . VAL A 1 96 ? 7.484 5.000 -2.021 1.00 93.81 96 VAL A O 1
ATOM 775 N N . TRP A 1 97 ? 5.562 4.276 -1.131 1.00 95.62 97 TRP A N 1
ATOM 776 C CA . TRP A 1 97 ? 4.952 3.872 -2.395 1.00 95.62 97 TRP A CA 1
ATOM 777 C C . TRP A 1 97 ? 4.842 5.034 -3.386 1.00 95.62 97 TRP A C 1
ATOM 779 O O . TRP A 1 97 ? 5.089 4.887 -4.586 1.00 95.62 97 TRP A O 1
ATOM 789 N N . LYS A 1 98 ? 4.524 6.233 -2.892 1.00 94.44 98 LYS A N 1
ATOM 790 C CA . LYS A 1 98 ? 4.480 7.451 -3.703 1.00 94.44 98 LYS A CA 1
ATOM 791 C C . LYS A 1 98 ? 5.860 7.840 -4.233 1.00 94.44 98 LYS A C 1
ATOM 793 O O . LYS A 1 98 ? 5.964 8.252 -5.387 1.00 94.44 98 LYS A O 1
ATOM 798 N N . GLU A 1 99 ? 6.910 7.707 -3.427 1.00 93.69 99 GLU A N 1
ATOM 799 C CA . GLU A 1 99 ? 8.283 7.947 -3.883 1.00 93.69 99 GLU A CA 1
ATOM 800 C C . GLU A 1 99 ? 8.698 6.945 -4.965 1.00 93.69 99 GLU A C 1
ATOM 802 O O . GLU A 1 99 ? 9.264 7.333 -5.988 1.00 93.69 99 GLU A O 1
ATOM 807 N N . ASN A 1 100 ? 8.358 5.667 -4.793 1.00 95.81 100 ASN A N 1
ATOM 808 C CA . ASN A 1 100 ? 8.677 4.634 -5.776 1.00 95.81 100 ASN A CA 1
ATOM 809 C C . ASN A 1 100 ? 7.818 4.724 -7.047 1.00 95.81 100 ASN A C 1
ATOM 811 O O . ASN A 1 100 ? 8.306 4.410 -8.134 1.00 95.81 100 ASN A O 1
ATOM 815 N N . SER A 1 101 ? 6.612 5.292 -6.966 1.00 96.50 101 SER A N 1
ATOM 816 C CA . SER A 1 101 ? 5.792 5.605 -8.146 1.00 96.50 101 SER A CA 1
ATOM 817 C C . SER A 1 101 ? 6.502 6.580 -9.098 1.00 96.50 101 SER A C 1
ATOM 819 O O . SER A 1 101 ? 6.416 6.424 -10.313 1.00 96.50 101 SER A O 1
ATOM 821 N N . LEU A 1 102 ? 7.305 7.519 -8.575 1.00 96.31 102 LEU A N 1
ATOM 822 C CA . LEU A 1 102 ? 8.125 8.405 -9.415 1.00 96.31 102 L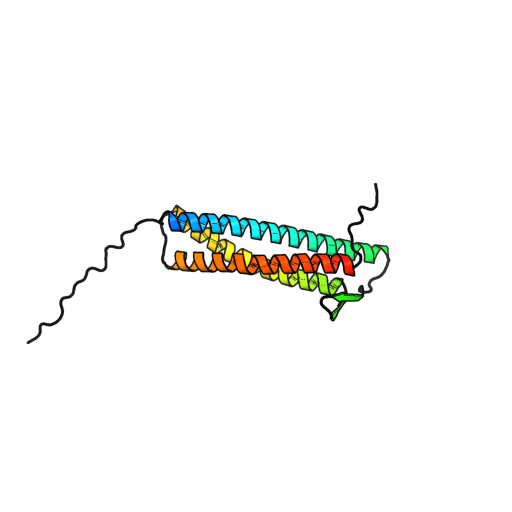EU A CA 1
ATOM 823 C C . LEU A 1 102 ? 9.193 7.632 -10.205 1.00 96.31 102 LEU A C 1
ATOM 825 O O . LEU A 1 102 ? 9.545 8.023 -11.319 1.00 96.31 102 LEU A O 1
ATOM 829 N N . LYS A 1 103 ? 9.704 6.524 -9.653 1.00 96.25 103 LYS A N 1
ATOM 830 C CA . LYS A 1 103 ? 10.649 5.646 -10.355 1.00 96.25 103 LYS A CA 1
ATOM 831 C C . LYS A 1 103 ? 9.944 4.842 -11.446 1.00 96.25 103 LYS A C 1
ATOM 833 O O . LYS A 1 103 ? 10.494 4.720 -12.535 1.00 96.25 103 LYS A O 1
ATOM 838 N N . VAL A 1 104 ? 8.726 4.351 -11.201 1.00 97.38 104 VAL A N 1
ATOM 839 C CA . VAL A 1 104 ? 7.898 3.695 -12.235 1.00 97.38 104 VAL A CA 1
ATOM 840 C C . VAL A 1 104 ? 7.623 4.653 -13.401 1.00 97.38 104 VAL A C 1
ATOM 842 O O . VAL A 1 104 ? 7.789 4.279 -14.567 1.00 97.38 104 VAL A O 1
ATOM 845 N N . ASP A 1 105 ? 7.294 5.913 -13.104 1.00 97.50 105 ASP A N 1
ATOM 846 C CA . ASP A 1 105 ? 7.118 6.960 -14.117 1.00 97.50 105 ASP A CA 1
ATOM 847 C C . ASP A 1 105 ? 8.413 7.210 -14.902 1.00 97.50 105 ASP A C 1
ATOM 849 O O . ASP A 1 105 ? 8.400 7.317 -16.133 1.00 97.50 105 ASP A O 1
ATOM 853 N N . GLN A 1 106 ? 9.555 7.254 -14.210 1.00 96.75 106 GLN A N 1
ATOM 854 C CA . GLN A 1 106 ? 10.864 7.414 -14.839 1.00 96.75 106 GLN A CA 1
ATOM 855 C C . GLN A 1 106 ? 11.200 6.244 -15.774 1.00 96.75 106 GLN A C 1
ATOM 857 O O . GLN A 1 106 ? 11.627 6.490 -16.904 1.00 96.75 106 GLN A O 1
ATOM 862 N N . LEU A 1 107 ? 10.962 4.996 -15.357 1.00 97.25 107 LEU A N 1
ATOM 863 C CA . LEU A 1 107 ? 11.150 3.810 -16.201 1.00 97.25 107 LEU A CA 1
ATOM 864 C C . LEU A 1 107 ? 10.253 3.864 -17.441 1.00 97.25 107 LEU A C 1
ATOM 866 O O . LEU A 1 107 ? 10.717 3.615 -18.554 1.00 97.25 107 LEU A O 1
ATOM 870 N N . THR A 1 108 ? 8.989 4.254 -17.266 1.00 96.44 108 THR A N 1
ATOM 871 C CA . THR A 1 108 ? 8.019 4.426 -18.360 1.00 96.44 108 THR A CA 1
ATOM 872 C C . THR A 1 108 ? 8.488 5.474 -19.362 1.00 96.44 108 THR A C 1
ATOM 874 O O . THR A 1 108 ? 8.455 5.247 -20.573 1.00 96.44 108 THR A O 1
ATOM 877 N N . ASN A 1 109 ? 8.993 6.607 -18.876 1.00 96.62 109 ASN A N 1
ATOM 878 C CA . ASN A 1 109 ? 9.534 7.652 -19.732 1.00 96.62 109 ASN A CA 1
ATOM 879 C C . ASN A 1 109 ? 10.809 7.196 -20.461 1.00 96.62 109 ASN A C 1
ATOM 881 O O . ASN A 1 109 ? 10.915 7.388 -21.672 1.00 96.62 109 ASN A O 1
ATOM 885 N N . ASN A 1 110 ? 11.751 6.562 -19.757 1.00 95.06 110 ASN A N 1
ATOM 886 C CA . ASN A 1 110 ? 13.001 6.049 -20.329 1.00 95.06 110 ASN A CA 1
ATOM 887 C C . ASN A 1 110 ? 12.740 4.999 -21.418 1.00 95.06 110 ASN A C 1
ATOM 889 O O . ASN A 1 110 ? 13.357 5.057 -22.486 1.00 95.06 110 ASN A O 1
ATOM 893 N N . MET A 1 111 ? 11.773 4.106 -21.185 1.00 94.00 111 MET A N 1
ATOM 894 C CA . MET A 1 111 ? 11.255 3.153 -22.168 1.00 94.00 111 MET A CA 1
ATOM 895 C C . MET A 1 111 ? 10.715 3.877 -23.409 1.00 94.00 111 MET A C 1
ATOM 897 O O . MET A 1 111 ? 11.156 3.608 -24.525 1.00 94.00 111 MET A O 1
ATOM 901 N N . ALA A 1 112 ? 9.820 4.853 -23.221 1.00 93.25 112 ALA A N 1
ATOM 902 C CA . ALA A 1 112 ? 9.164 5.566 -24.317 1.00 93.25 112 ALA A CA 1
ATOM 903 C C . ALA A 1 112 ? 10.139 6.359 -25.207 1.00 93.25 112 ALA A C 1
ATOM 905 O O . ALA A 1 112 ? 9.955 6.426 -26.423 1.00 93.25 112 ALA A O 1
ATOM 906 N N . ILE A 1 113 ? 11.187 6.952 -24.625 1.00 93.62 113 ILE A N 1
ATOM 907 C CA . ILE A 1 113 ? 12.202 7.717 -25.372 1.00 93.62 113 ILE A CA 1
ATOM 908 C C . ILE A 1 113 ? 13.377 6.855 -25.858 1.00 93.62 113 ILE A C 1
ATOM 910 O O . ILE A 1 113 ? 14.333 7.386 -26.429 1.00 93.62 113 ILE A O 1
ATOM 914 N N . GLY A 1 114 ? 13.334 5.545 -25.608 1.00 91.25 114 GLY A N 1
ATOM 915 C CA . GLY A 1 114 ? 14.362 4.595 -26.019 1.00 91.25 114 GLY A CA 1
ATOM 916 C C . GLY A 1 114 ? 15.691 4.707 -25.261 1.00 91.25 114 GLY A C 1
ATOM 917 O O . GLY A 1 114 ? 16.705 4.209 -25.746 1.00 91.25 114 GLY A O 1
ATOM 918 N N . LYS A 1 115 ? 15.716 5.368 -24.097 1.00 91.44 115 LYS A N 1
ATOM 919 C CA . LYS A 1 115 ? 16.918 5.566 -23.268 1.00 91.44 115 LYS A CA 1
ATOM 920 C C . LYS A 1 115 ? 16.924 4.608 -22.084 1.00 91.44 115 LYS A C 1
ATOM 922 O O . LYS A 1 115 ? 16.865 5.039 -20.940 1.00 91.44 115 LYS A O 1
ATOM 927 N N . TRP A 1 116 ? 16.994 3.319 -22.385 1.00 92.31 116 TRP A N 1
ATOM 928 C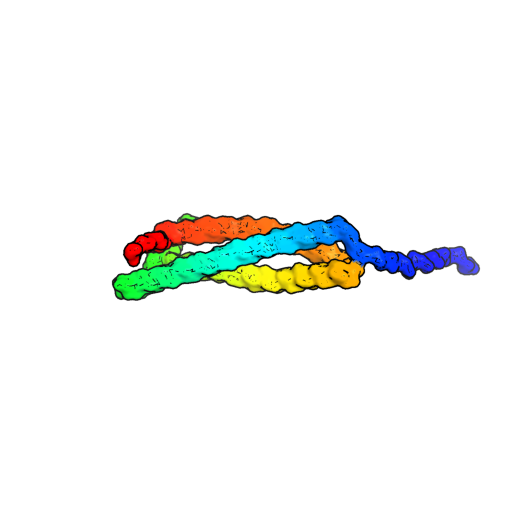 CA . TRP A 1 116 ? 17.079 2.284 -21.363 1.00 92.31 116 TRP A CA 1
ATOM 929 C C . TRP A 1 116 ? 18.526 2.045 -20.930 1.00 92.31 116 TRP A C 1
ATOM 931 O O . TRP A 1 116 ? 19.427 1.933 -21.767 1.00 92.31 116 TRP A O 1
ATOM 941 N N . THR A 1 117 ? 18.754 1.956 -19.626 1.00 91.69 117 THR A N 1
ATOM 942 C CA . THR A 1 117 ? 20.071 1.779 -19.012 1.00 91.69 117 THR A CA 1
ATOM 943 C C . THR A 1 117 ? 20.126 0.520 -18.145 1.00 91.69 117 THR A C 1
ATOM 945 O O . THR A 1 117 ? 19.115 -0.109 -17.849 1.00 91.69 117 THR A O 1
ATOM 948 N N . VAL A 1 118 ? 21.334 0.141 -17.715 1.00 92.50 118 VAL A N 1
ATOM 949 C CA . VAL A 1 118 ? 21.516 -0.961 -16.753 1.00 92.50 118 VAL A CA 1
ATOM 950 C C . VAL A 1 118 ? 20.884 -0.622 -15.397 1.00 92.50 118 VAL A C 1
ATOM 952 O O . VAL A 1 118 ? 20.330 -1.502 -14.750 1.00 92.50 118 VAL A O 1
ATOM 955 N N . GLU A 1 119 ? 20.912 0.650 -14.996 1.00 94.19 119 GLU A N 1
ATOM 956 C CA . GLU A 1 119 ? 20.249 1.127 -13.777 1.00 94.19 119 GLU A CA 1
ATOM 957 C C . GLU A 1 119 ? 18.722 0.970 -13.874 1.00 94.19 119 GLU A C 1
ATOM 959 O O . GLU A 1 119 ? 18.079 0.569 -12.907 1.00 94.19 119 GLU A O 1
ATOM 964 N N . ASP A 1 120 ? 18.135 1.186 -15.057 1.00 95.31 120 ASP A N 1
ATOM 965 C CA . ASP A 1 120 ? 16.705 0.940 -15.285 1.00 95.31 120 ASP A CA 1
ATOM 966 C C . ASP A 1 120 ? 16.347 -0.552 -15.134 1.00 95.31 120 ASP A C 1
ATOM 968 O O . ASP A 1 120 ? 15.311 -0.880 -14.558 1.00 95.31 120 ASP A O 1
ATOM 972 N N . ASP A 1 121 ? 17.218 -1.471 -15.576 1.00 93.88 121 ASP A N 1
ATOM 973 C CA . ASP A 1 121 ? 17.031 -2.916 -15.359 1.00 93.88 121 ASP A CA 1
ATOM 974 C C . ASP A 1 121 ? 17.100 -3.303 -13.870 1.00 93.88 121 ASP A C 1
ATOM 976 O O . ASP A 1 121 ? 16.412 -4.234 -13.437 1.00 93.88 121 ASP A O 1
ATOM 980 N N . GLU A 1 122 ? 17.959 -2.643 -13.090 1.00 95.56 122 GLU A N 1
ATOM 981 C CA . GLU A 1 122 ? 18.075 -2.855 -11.643 1.00 95.56 122 GLU A CA 1
ATOM 982 C C . GLU A 1 122 ? 16.846 -2.310 -10.910 1.00 95.56 122 GLU A C 1
ATOM 984 O O . GLU A 1 122 ? 16.245 -3.030 -10.111 1.00 95.56 122 GLU A O 1
ATOM 989 N N . ASN A 1 123 ? 16.412 -1.097 -11.258 1.00 96.75 123 ASN A N 1
ATOM 990 C CA . ASN A 1 123 ? 15.211 -0.472 -10.711 1.00 96.75 123 ASN A CA 1
ATOM 991 C C . ASN A 1 123 ? 13.947 -1.275 -11.038 1.00 96.75 123 ASN A C 1
ATOM 993 O O . ASN A 1 123 ? 13.140 -1.520 -10.148 1.00 96.75 123 ASN A O 1
ATOM 997 N N . LEU A 1 124 ? 13.793 -1.749 -12.279 1.00 96.75 124 LEU A N 1
ATOM 998 C CA . LEU A 1 124 ? 12.665 -2.590 -12.690 1.00 96.75 124 LEU A CA 1
ATOM 999 C C . LEU A 1 124 ? 12.562 -3.859 -11.831 1.00 96.75 124 LEU A C 1
ATOM 1001 O O . LEU A 1 124 ? 11.473 -4.228 -11.406 1.00 96.75 124 LEU A O 1
ATOM 1005 N N . LYS A 1 125 ? 13.690 -4.523 -11.547 1.00 95.94 125 LYS A N 1
ATOM 1006 C CA . LYS A 1 125 ? 13.712 -5.717 -10.685 1.00 95.94 125 LYS A CA 1
ATOM 1007 C C . LYS A 1 125 ? 13.422 -5.390 -9.224 1.00 95.94 125 LYS A C 1
ATOM 1009 O O . LYS A 1 125 ? 12.756 -6.177 -8.563 1.00 95.94 125 LYS A O 1
ATOM 1014 N N . ALA A 1 126 ? 13.955 -4.280 -8.718 1.00 96.44 126 ALA A N 1
ATOM 1015 C CA . ALA A 1 126 ? 13.726 -3.861 -7.341 1.00 96.44 126 ALA A CA 1
ATOM 1016 C C . ALA A 1 126 ? 12.244 -3.538 -7.102 1.00 96.44 126 ALA A C 1
ATOM 1018 O O . ALA A 1 126 ? 11.673 -4.015 -6.129 1.00 96.44 126 ALA A O 1
ATOM 1019 N N . LEU A 1 127 ? 11.614 -2.810 -8.028 1.00 97.31 127 LEU A N 1
ATOM 1020 C CA . LEU A 1 127 ? 10.192 -2.464 -7.960 1.00 97.31 127 LEU A CA 1
ATOM 1021 C C . LEU A 1 127 ? 9.288 -3.697 -8.135 1.00 97.31 127 LEU A C 1
ATOM 1023 O O . LEU A 1 127 ? 8.292 -3.815 -7.435 1.00 97.31 127 LEU A O 1
ATOM 1027 N N . ASP A 1 128 ? 9.649 -4.643 -9.010 1.00 95.69 128 ASP A N 1
ATOM 1028 C CA . ASP A 1 128 ? 8.930 -5.923 -9.160 1.00 95.69 128 ASP A CA 1
ATOM 1029 C C . ASP A 1 128 ? 8.968 -6.773 -7.878 1.00 95.69 128 ASP A C 1
ATOM 1031 O O . ASP A 1 128 ? 7.980 -7.416 -7.525 1.00 95.69 128 ASP A O 1
ATOM 1035 N N . LEU A 1 129 ? 10.095 -6.771 -7.159 1.00 94.69 129 LEU A N 1
ATOM 1036 C CA . LEU A 1 129 ? 10.182 -7.428 -5.855 1.00 94.69 129 LEU A CA 1
ATOM 1037 C C . LEU A 1 129 ? 9.351 -6.684 -4.804 1.00 94.69 129 LEU A C 1
ATOM 1039 O O . LEU A 1 129 ? 8.612 -7.318 -4.056 1.00 94.69 129 LEU A O 1
ATOM 1043 N N . GLU A 1 130 ? 9.443 -5.355 -4.784 1.00 94.56 130 GLU A N 1
ATOM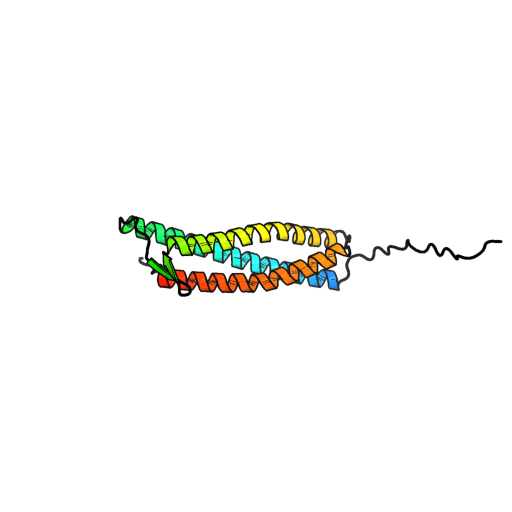 1044 C CA . GLU A 1 130 ? 8.706 -4.515 -3.844 1.00 94.56 130 GLU A CA 1
ATOM 1045 C C . GLU A 1 130 ? 7.196 -4.738 -3.955 1.00 94.56 130 GLU A C 1
ATOM 1047 O O . GLU A 1 130 ? 6.552 -4.987 -2.943 1.00 94.56 130 GLU A O 1
ATOM 1052 N N . VAL A 1 131 ? 6.622 -4.737 -5.161 1.00 94.62 131 VAL A N 1
ATOM 1053 C CA . VAL A 1 131 ? 5.180 -4.982 -5.348 1.00 94.62 131 VAL A CA 1
ATOM 1054 C C . VAL A 1 131 ? 4.741 -6.307 -4.714 1.00 94.62 131 VAL A C 1
ATOM 1056 O O . VAL A 1 131 ? 3.724 -6.360 -4.025 1.00 94.62 131 VAL A O 1
ATOM 1059 N N . LYS A 1 132 ? 5.535 -7.368 -4.889 1.00 91.38 132 LYS A N 1
ATOM 1060 C CA . LYS A 1 132 ? 5.227 -8.709 -4.365 1.00 91.38 132 LYS A CA 1
ATOM 1061 C C . LYS A 1 132 ? 5.325 -8.784 -2.849 1.00 91.38 132 LYS A C 1
ATOM 1063 O O . LYS A 1 132 ? 4.513 -9.461 -2.226 1.00 91.38 132 LYS A O 1
ATOM 1068 N N . GLU A 1 133 ? 6.312 -8.116 -2.261 1.00 91.69 133 GLU A N 1
ATOM 1069 C CA . GLU A 1 133 ? 6.447 -8.031 -0.804 1.00 91.69 133 GLU A CA 1
ATOM 1070 C C . GLU A 1 133 ? 5.284 -7.237 -0.198 1.00 91.69 133 GLU A C 1
ATOM 1072 O O . GLU A 1 133 ? 4.698 -7.652 0.799 1.00 91.69 133 GLU A O 1
ATOM 1077 N N . ARG A 1 134 ? 4.885 -6.140 -0.845 1.00 92.19 134 ARG A N 1
ATOM 1078 C CA . ARG A 1 134 ? 3.851 -5.234 -0.334 1.00 92.19 134 ARG A CA 1
ATOM 1079 C C . ARG A 1 134 ? 2.435 -5.764 -0.469 1.00 92.19 134 ARG A C 1
ATOM 1081 O O . ARG A 1 134 ? 1.605 -5.471 0.386 1.00 92.19 134 ARG A O 1
ATOM 1088 N N . ASP A 1 135 ? 2.163 -6.595 -1.469 1.00 90.25 135 ASP A N 1
ATOM 1089 C CA . ASP A 1 135 ? 0.880 -7.295 -1.561 1.00 90.25 135 ASP A CA 1
ATOM 1090 C C . ASP A 1 135 ? 0.622 -8.182 -0.323 1.00 90.25 135 ASP A C 1
ATOM 1092 O O . ASP A 1 135 ? -0.517 -8.259 0.139 1.00 90.25 135 ASP A O 1
ATOM 1096 N N . VAL A 1 136 ? 1.667 -8.773 0.275 1.00 92.31 136 VAL A N 1
ATOM 1097 C CA . VAL A 1 136 ? 1.548 -9.548 1.525 1.00 92.31 136 VAL A CA 1
ATOM 1098 C C . VAL A 1 136 ? 1.210 -8.646 2.713 1.00 92.31 136 VAL A C 1
ATOM 1100 O O . VAL A 1 136 ? 0.342 -8.996 3.513 1.00 92.31 136 VAL A O 1
ATOM 1103 N N . ASP A 1 137 ? 1.860 -7.486 2.824 1.00 93.94 137 ASP A N 1
ATOM 1104 C CA . ASP A 1 137 ? 1.585 -6.513 3.891 1.00 93.94 137 ASP A CA 1
ATOM 1105 C C . ASP A 1 137 ? 0.130 -6.018 3.822 1.00 93.94 137 ASP A C 1
ATOM 1107 O O . ASP A 1 137 ? -0.570 -5.968 4.832 1.00 93.94 137 ASP A O 1
ATOM 1111 N N . ILE A 1 138 ? -0.368 -5.733 2.615 1.00 95.19 138 ILE A N 1
ATOM 1112 C CA . ILE A 1 138 ? -1.748 -5.280 2.396 1.00 95.19 138 ILE A CA 1
ATOM 1113 C C . ILE A 1 138 ? -2.761 -6.351 2.798 1.00 95.19 138 ILE A C 1
ATOM 1115 O O . ILE A 1 138 ? -3.755 -6.037 3.453 1.00 95.19 138 ILE A O 1
ATOM 1119 N N . GLU A 1 139 ? -2.523 -7.615 2.441 1.00 94.19 139 GLU A N 1
ATOM 1120 C CA . GLU A 1 139 ? -3.374 -8.723 2.886 1.00 94.19 139 GLU A CA 1
ATOM 1121 C C . GLU A 1 139 ? -3.380 -8.853 4.415 1.00 94.19 139 GLU A C 1
ATOM 1123 O O . GLU A 1 139 ? -4.429 -9.097 5.017 1.00 94.19 139 GLU A O 1
ATOM 1128 N N . GLN A 1 140 ? -2.236 -8.645 5.071 1.00 95.25 140 GLN A N 1
ATOM 1129 C CA . GLN A 1 140 ? -2.166 -8.631 6.532 1.00 95.25 140 GLN A CA 1
ATOM 1130 C C . GLN A 1 140 ? -2.964 -7.469 7.129 1.00 95.25 140 GLN A C 1
ATOM 1132 O O . GLN A 1 140 ? -3.744 -7.697 8.052 1.00 95.25 140 GLN A O 1
ATOM 1137 N N . TRP A 1 141 ? -2.832 -6.255 6.595 1.00 97.12 141 TRP A N 1
ATOM 1138 C CA . TRP A 1 141 ? -3.591 -5.096 7.070 1.00 97.12 141 TRP A CA 1
ATOM 1139 C C . TRP A 1 141 ? -5.096 -5.232 6.846 1.00 97.12 141 TRP A C 1
ATOM 1141 O O . TRP A 1 141 ? -5.875 -4.806 7.694 1.00 97.12 141 TRP A O 1
ATOM 1151 N N . LEU A 1 142 ? -5.523 -5.862 5.749 1.00 95.56 142 LEU A N 1
ATOM 1152 C CA . LEU A 1 142 ? -6.934 -6.179 5.523 1.00 95.56 142 LEU A CA 1
ATOM 1153 C C . LEU A 1 142 ? -7.474 -7.105 6.617 1.00 95.56 142 LEU A C 1
ATOM 1155 O O . LEU A 1 142 ? -8.505 -6.803 7.215 1.00 95.56 142 LEU A O 1
ATOM 1159 N N . ASN A 1 143 ? -6.749 -8.178 6.941 1.00 94.75 143 ASN A N 1
ATOM 1160 C CA . ASN A 1 143 ? -7.136 -9.088 8.023 1.00 94.75 143 ASN A CA 1
ATOM 1161 C C . ASN A 1 143 ? -7.161 -8.381 9.387 1.00 94.75 143 ASN A C 1
ATOM 1163 O O . ASN A 1 143 ? -8.083 -8.578 10.175 1.00 94.75 143 ASN A O 1
ATOM 1167 N N . GLN A 1 144 ? -6.170 -7.529 9.656 1.00 95.25 144 GLN A N 1
ATOM 1168 C CA . GLN A 1 144 ? -6.117 -6.716 10.871 1.00 95.25 144 GLN A CA 1
ATOM 1169 C C . GLN A 1 144 ? -7.311 -5.764 10.969 1.00 95.25 144 GLN A C 1
ATOM 1171 O O . GLN A 1 144 ? -7.906 -5.629 12.036 1.00 95.25 144 GLN A O 1
ATOM 1176 N N . LEU A 1 145 ? -7.692 -5.125 9.862 1.00 94.94 145 LEU A N 1
ATOM 1177 C CA . LEU A 1 145 ? -8.853 -4.248 9.812 1.00 94.94 145 LEU A CA 1
ATOM 1178 C C . LEU A 1 145 ? -10.155 -5.019 10.071 1.00 94.94 145 LEU A C 1
ATOM 1180 O O . LEU A 1 145 ? -11.022 -4.507 10.777 1.00 94.94 145 LEU A O 1
ATOM 1184 N N . GLU A 1 146 ? -10.310 -6.229 9.530 1.00 93.00 146 GLU A N 1
ATOM 1185 C CA . GLU A 1 146 ? -11.478 -7.070 9.827 1.00 93.00 146 GLU A CA 1
ATOM 1186 C C . GLU A 1 146 ? -11.537 -7.472 11.304 1.00 93.00 146 GLU A C 1
ATOM 1188 O O . GLU A 1 146 ? -12.567 -7.266 11.947 1.00 93.00 146 GLU A O 1
ATOM 1193 N N . GLU A 1 147 ? -10.422 -7.928 11.881 1.00 92.50 147 GLU A N 1
ATOM 1194 C CA . GLU A 1 147 ? -10.335 -8.242 13.314 1.00 92.50 147 GLU A CA 1
ATOM 1195 C C . GLU A 1 147 ? -10.679 -7.015 14.182 1.00 92.50 147 GLU A C 1
ATOM 1197 O O . GLU A 1 147 ? -11.388 -7.134 15.185 1.00 92.50 147 GLU A O 1
ATOM 1202 N N . LEU A 1 148 ? -10.232 -5.814 13.796 1.00 93.19 148 LEU A N 1
ATOM 1203 C CA . LEU A 1 148 ? -10.570 -4.577 14.505 1.00 93.19 148 LEU A CA 1
ATOM 1204 C C . LEU A 1 148 ? -12.053 -4.217 14.401 1.00 93.19 148 LEU A C 1
ATOM 1206 O O . LEU A 1 148 ? -12.645 -3.825 15.409 1.00 93.19 148 LEU A O 1
ATOM 1210 N N . LYS A 1 149 ? -12.672 -4.364 13.225 1.00 91.44 149 LYS A N 1
ATOM 1211 C CA . LYS A 1 149 ? -14.117 -4.130 13.041 1.00 91.44 149 LYS A CA 1
ATOM 1212 C C . LYS A 1 149 ? -14.931 -5.012 13.988 1.00 91.44 149 LYS A C 1
ATOM 1214 O O . LYS A 1 149 ? -15.802 -4.505 14.704 1.00 91.44 149 LYS A O 1
ATOM 1219 N N . GLU A 1 150 ? -14.587 -6.299 14.046 1.00 89.56 150 GLU A N 1
ATOM 1220 C CA . GLU A 1 150 ? -15.234 -7.281 14.916 1.00 89.56 150 GLU A CA 1
ATOM 1221 C C . GLU A 1 150 ? -15.028 -6.953 16.401 1.00 89.56 150 GLU A C 1
ATOM 1223 O O . GLU A 1 150 ? -16.001 -6.812 17.148 1.00 89.56 150 GLU A O 1
ATOM 1228 N N . ASN A 1 151 ? -13.776 -6.763 16.830 1.00 89.56 151 ASN A N 1
ATOM 1229 C CA . ASN A 1 151 ? -13.433 -6.535 18.236 1.00 89.56 151 ASN A CA 1
ATOM 1230 C C . ASN A 1 151 ? -13.977 -5.209 18.781 1.00 89.56 151 ASN A C 1
ATOM 1232 O O . ASN A 1 151 ? -14.355 -5.125 19.950 1.00 89.56 151 ASN A O 1
ATOM 1236 N N . CYS A 1 152 ? -14.051 -4.175 17.944 1.00 88.38 152 CYS A N 1
ATOM 1237 C CA . CYS A 1 152 ? -14.587 -2.871 18.328 1.00 88.38 152 CYS A CA 1
ATOM 1238 C C . CYS A 1 152 ? -16.118 -2.795 18.248 1.00 88.38 152 CYS A C 1
ATOM 1240 O O . CYS A 1 152 ? -16.717 -1.789 18.650 1.00 88.38 152 CYS A O 1
ATOM 1242 N N . GLY A 1 153 ? -16.773 -3.841 17.729 1.00 82.56 153 GLY A N 1
ATOM 1243 C CA . GLY A 1 153 ? -18.216 -3.854 17.508 1.00 82.56 153 GLY A CA 1
ATOM 1244 C C . GLY A 1 153 ? -18.661 -2.689 16.624 1.00 82.56 153 GLY A C 1
ATOM 1245 O O . GLY A 1 153 ? -19.690 -2.061 16.899 1.00 82.56 153 GLY A O 1
ATOM 1246 N N . ILE A 1 154 ? -17.841 -2.357 15.623 1.00 70.44 154 ILE A N 1
ATOM 1247 C CA . ILE A 1 154 ? -18.136 -1.381 14.571 1.00 70.44 154 ILE A CA 1
ATOM 1248 C C . ILE A 1 154 ? -18.396 -2.183 13.302 1.00 70.44 154 ILE A C 1
ATOM 1250 O O . ILE A 1 154 ? -17.733 -2.054 12.279 1.00 70.44 154 ILE A O 1
ATOM 1254 N N . ASN A 1 155 ? -19.374 -3.076 13.383 1.00 63.09 155 ASN A N 1
ATOM 1255 C CA . ASN A 1 155 ? -19.953 -3.588 12.162 1.00 63.09 155 ASN A CA 1
ATOM 1256 C C . ASN A 1 155 ? -20.790 -2.450 11.592 1.00 63.09 155 ASN A C 1
ATOM 1258 O O . ASN A 1 155 ? -21.552 -1.809 12.320 1.00 63.09 155 ASN A O 1
ATOM 1262 N N . THR A 1 156 ? -20.634 -2.183 10.299 1.00 51.94 156 THR A N 1
ATOM 1263 C CA . THR A 1 156 ? -21.598 -1.395 9.534 1.00 51.94 156 THR A CA 1
ATOM 1264 C C . THR A 1 156 ? -22.910 -2.169 9.502 1.00 51.94 156 THR A C 1
ATOM 1266 O O . THR A 1 156 ? -23.284 -2.754 8.487 1.00 51.94 156 THR A O 1
ATOM 1269 N N . ASP A 1 157 ? -23.622 -2.188 10.624 1.00 39.72 157 ASP A N 1
ATOM 1270 C CA . ASP A 1 157 ? -25.054 -2.332 10.583 1.00 39.72 157 ASP A CA 1
ATOM 1271 C C . ASP A 1 157 ? -25.532 -1.090 9.848 1.00 39.72 157 ASP A C 1
ATOM 1273 O O . ASP A 1 157 ? -25.546 0.028 10.366 1.00 39.72 157 ASP A O 1
ATOM 1277 N N . SER A 1 158 ? -25.872 -1.317 8.587 1.00 37.84 158 SER A N 1
ATOM 1278 C CA . SER A 1 158 ? -26.825 -0.536 7.820 1.00 37.84 158 SER A CA 1
ATOM 1279 C C . SER A 1 158 ? -28.135 -0.460 8.612 1.00 37.84 158 SER A C 1
ATOM 1281 O O . SER A 1 158 ? -29.131 -1.104 8.304 1.00 37.84 158 SER A O 1
ATOM 1283 N N . SER A 1 159 ? -28.126 0.313 9.693 1.00 33.84 159 SER A N 1
ATOM 1284 C CA . SER A 1 159 ? -29.292 0.580 10.509 1.00 33.84 159 SER A CA 1
ATOM 1285 C C . SER A 1 159 ? -29.966 1.837 9.977 1.00 33.84 159 SER A C 1
ATOM 1287 O O . SER A 1 159 ? -29.581 2.957 10.299 1.00 33.84 159 SER A O 1
ATOM 1289 N N . ASN A 1 160 ? -31.028 1.567 9.213 1.00 32.53 160 ASN A N 1
ATOM 1290 C CA . ASN A 1 160 ? -32.212 2.388 8.939 1.00 32.53 160 ASN A CA 1
ATOM 1291 C C . ASN A 1 160 ? -32.205 3.274 7.683 1.00 32.53 160 ASN A C 1
ATOM 1293 O O . ASN A 1 160 ? -31.929 4.472 7.743 1.00 32.53 160 ASN A O 1
ATOM 1297 N N . SER A 1 161 ? -32.767 2.750 6.587 1.00 34.34 161 SER A N 1
ATOM 1298 C CA . SER A 1 161 ? -34.201 2.946 6.259 1.00 34.34 161 SER A CA 1
ATOM 1299 C C . SER A 1 161 ? -34.642 2.073 5.088 1.00 34.34 161 SER A C 1
ATOM 13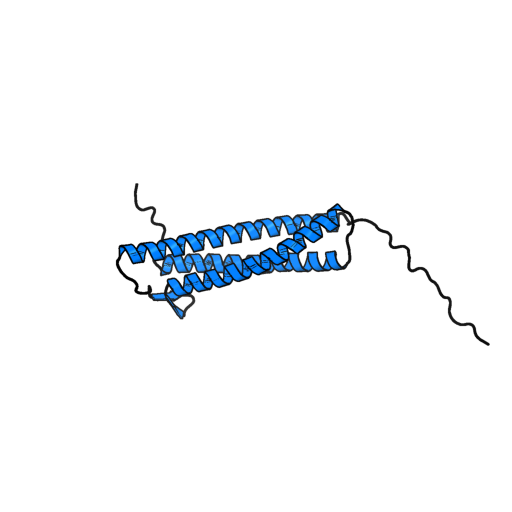01 O O . SER A 1 161 ? -33.945 2.083 4.052 1.00 34.34 161 SER A O 1
#

Organism: NCBI:txid226505